Protein AF-A0A523W2K6-F1 (afdb_monomer)

Radius of gyration: 27.43 Å; Cα contacts (8 Å, |Δi|>4): 76; chains: 1; bounding box: 76×46×32 Å

Secondary structure (DSSP, 8-state):
-EEEE-S-HHHHHHHHHHHHHTT--EEEE-SSSPPP--TT-EEEE---HHHHHHHHHHHHTTT--------SS-SSSSSSTTSS--

Structure (mmCIF, N/CA/C/O backbone):
data_AF-A0A523W2K6-F1
#
_entry.id   AF-A0A523W2K6-F1
#
loop_
_atom_site.group_PDB
_atom_site.id
_atom_site.type_symbol
_atom_site.label_atom_id
_atom_site.label_alt_id
_atom_site.label_comp_id
_atom_site.label_asym_id
_atom_site.label_entity_id
_atom_site.label_seq_id
_atom_site.pdbx_PDB_ins_code
_atom_site.Cartn_x
_atom_site.Cartn_y
_atom_site.Cartn_z
_atom_site.occupancy
_atom_site.B_iso_or_equiv
_atom_site.auth_seq_id
_atom_site.auth_comp_id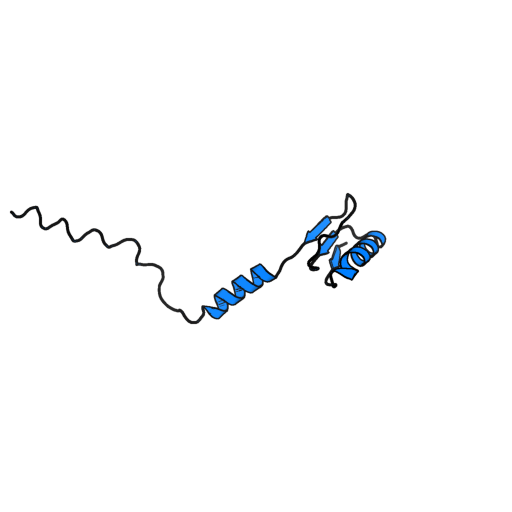
_atom_site.auth_asym_id
_atom_site.auth_atom_id
_atom_site.pdbx_PDB_model_num
ATOM 1 N N . LYS A 1 1 ? 1.112 -5.529 13.804 1.00 88.75 1 LYS A N 1
ATOM 2 C CA . LYS A 1 1 ? 0.949 -6.407 12.617 1.00 88.75 1 LYS A CA 1
ATOM 3 C C . LYS A 1 1 ? 1.059 -5.549 11.367 1.00 88.75 1 LYS A C 1
ATOM 5 O O . LYS A 1 1 ? 0.583 -4.415 11.414 1.00 88.75 1 LYS A O 1
ATOM 10 N N . MET A 1 2 ? 1.699 -6.059 10.317 1.00 94.69 2 MET A N 1
ATOM 11 C CA . MET A 1 2 ? 1.926 -5.329 9.069 1.00 94.69 2 MET A CA 1
ATOM 12 C C . MET A 1 2 ? 1.574 -6.183 7.852 1.00 94.69 2 MET A C 1
ATOM 14 O O . MET A 1 2 ? 1.643 -7.407 7.934 1.00 94.69 2 MET A O 1
ATOM 18 N N . GLY A 1 3 ? 1.185 -5.527 6.762 1.00 97.50 3 GLY A N 1
ATOM 19 C CA . GLY A 1 3 ? 0.828 -6.145 5.487 1.00 97.50 3 GLY A CA 1
ATOM 20 C C . GLY A 1 3 ? 1.537 -5.455 4.331 1.00 97.50 3 GLY A C 1
ATOM 21 O O . GLY A 1 3 ? 2.046 -4.342 4.481 1.00 97.50 3 GLY A O 1
ATOM 22 N N . VAL A 1 4 ? 1.587 -6.131 3.188 1.00 98.12 4 VAL A N 1
ATOM 23 C CA . VAL A 1 4 ? 2.275 -5.646 1.990 1.00 98.12 4 VAL A CA 1
ATOM 24 C C . VAL A 1 4 ? 1.305 -5.677 0.817 1.00 98.12 4 VAL A C 1
ATOM 26 O O . VAL A 1 4 ? 0.626 -6.679 0.606 1.00 98.12 4 VAL A O 1
ATOM 29 N N . ILE A 1 5 ? 1.242 -4.580 0.066 1.00 98.38 5 ILE A N 1
ATOM 30 C CA . ILE A 1 5 ? 0.431 -4.445 -1.144 1.00 98.38 5 ILE A CA 1
ATOM 31 C C . ILE A 1 5 ? 1.365 -4.450 -2.351 1.00 98.38 5 ILE A C 1
ATOM 33 O O . ILE A 1 5 ? 2.204 -3.562 -2.496 1.00 98.38 5 ILE A O 1
ATOM 37 N N . THR A 1 6 ? 1.193 -5.448 -3.214 1.00 97.38 6 THR A N 1
ATOM 38 C CA . THR A 1 6 ? 1.930 -5.654 -4.476 1.00 97.38 6 THR A CA 1
ATOM 39 C C . THR A 1 6 ? 0.974 -5.825 -5.663 1.00 97.38 6 THR A C 1
ATOM 41 O O . THR A 1 6 ? 1.278 -6.500 -6.643 1.00 97.38 6 THR A O 1
ATOM 44 N N . THR A 1 7 ? -0.223 -5.248 -5.564 1.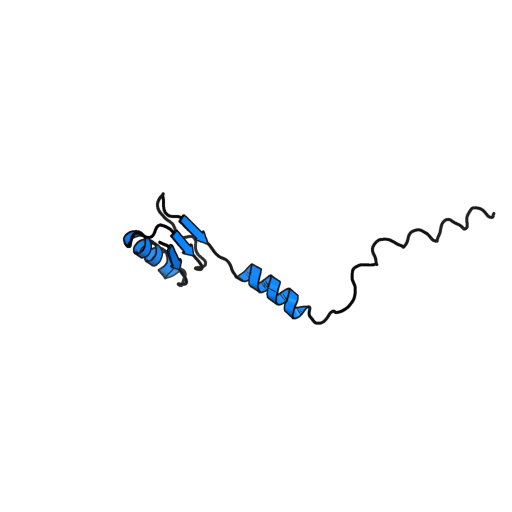00 98.00 7 THR A N 1
ATOM 45 C CA . THR A 1 7 ? -1.285 -5.380 -6.567 1.00 98.00 7 THR A CA 1
ATOM 46 C C . THR A 1 7 ? -1.205 -4.300 -7.649 1.00 98.00 7 THR A C 1
ATOM 48 O O . THR A 1 7 ? -0.560 -3.267 -7.447 1.00 98.00 7 THR A O 1
ATOM 51 N N . PRO A 1 8 ? -1.926 -4.466 -8.775 1.00 98.12 8 PRO A N 1
ATOM 52 C CA . PRO A 1 8 ? -2.172 -3.372 -9.707 1.00 98.12 8 PRO A CA 1
ATOM 53 C C . PRO A 1 8 ? -2.873 -2.183 -9.037 1.00 98.12 8 PRO A C 1
ATOM 55 O O . PRO A 1 8 ? -3.550 -2.331 -8.014 1.00 98.12 8 PRO A O 1
ATOM 58 N N . VAL A 1 9 ? -2.767 -1.015 -9.676 1.00 97.88 9 VAL A N 1
ATOM 59 C CA . VAL A 1 9 ? -3.362 0.254 -9.215 1.00 97.88 9 VAL A CA 1
ATOM 60 C C . VAL A 1 9 ? -4.853 0.115 -8.910 1.00 97.88 9 VAL A C 1
ATOM 62 O O . VAL A 1 9 ? -5.307 0.591 -7.874 1.00 97.88 9 VAL A O 1
ATOM 65 N N . SER A 1 10 ? -5.598 -0.575 -9.777 1.00 98.44 10 SER A N 1
ATOM 66 C CA . SER A 1 10 ? -7.055 -0.713 -9.677 1.00 98.44 10 SER A CA 1
ATOM 67 C C . SER A 1 1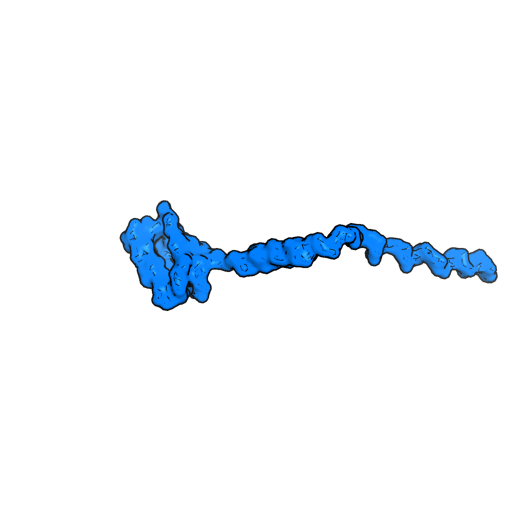0 ? -7.532 -1.435 -8.415 1.00 98.44 10 SER A C 1
ATOM 69 O O . SER A 1 10 ? -8.661 -1.214 -7.997 1.00 98.44 10 SER A O 1
ATOM 71 N N . ALA A 1 11 ? -6.693 -2.278 -7.808 1.00 98.50 11 ALA A N 1
ATOM 72 C CA . ALA A 1 11 ? -7.049 -3.075 -6.633 1.00 98.50 11 ALA A CA 1
ATOM 73 C C . ALA A 1 11 ? -6.421 -2.555 -5.329 1.00 98.50 11 ALA A C 1
ATOM 75 O O . ALA A 1 11 ? -6.798 -2.989 -4.244 1.00 98.50 11 ALA A O 1
ATOM 76 N N . ALA A 1 12 ? -5.452 -1.639 -5.408 1.00 98.50 12 ALA A N 1
ATOM 77 C CA . ALA A 1 12 ? -4.600 -1.293 -4.271 1.00 98.50 12 ALA A CA 1
ATOM 78 C C . ALA A 1 12 ? -5.374 -0.703 -3.078 1.00 98.50 12 ALA A C 1
ATOM 80 O O . ALA A 1 12 ? -5.093 -1.062 -1.935 1.00 98.50 12 ALA A O 1
ATOM 81 N 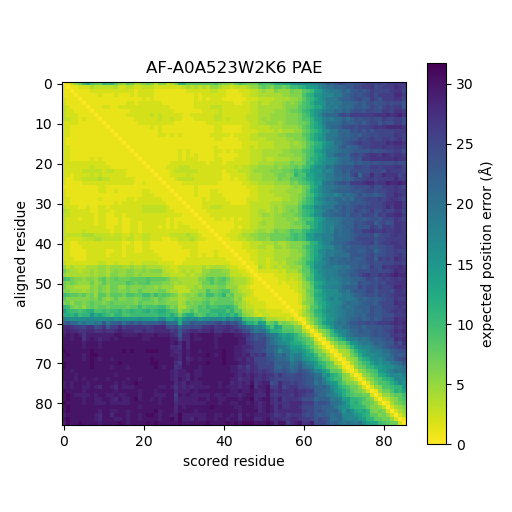N . GLN A 1 13 ? -6.361 0.162 -3.333 1.00 98.62 13 GLN A N 1
ATOM 82 C CA . GLN A 1 13 ? -7.173 0.759 -2.268 1.00 98.62 13 GLN A CA 1
ATOM 83 C C . GLN A 1 13 ? -8.070 -0.284 -1.591 1.00 98.62 13 GLN A C 1
ATOM 85 O O . GLN A 1 13 ? -8.051 -0.395 -0.372 1.00 98.62 13 GLN A O 1
ATOM 90 N N . GLU A 1 14 ? -8.773 -1.108 -2.373 1.00 98.62 14 GLU A N 1
ATOM 91 C CA . GLU A 1 14 ? -9.661 -2.149 -1.839 1.00 98.62 14 GLU A CA 1
ATOM 92 C C . GLU A 1 14 ? -8.900 -3.137 -0.938 1.00 98.62 14 GLU A C 1
ATOM 94 O O . GLU A 1 14 ? -9.384 -3.539 0.121 1.00 98.62 14 GLU A O 1
ATOM 99 N N . ILE A 1 15 ? -7.679 -3.516 -1.328 1.00 98.50 15 ILE A N 1
ATOM 100 C CA . ILE A 1 15 ? -6.836 -4.377 -0.494 1.00 98.50 15 ILE A CA 1
ATOM 101 C C . ILE A 1 15 ? -6.395 -3.655 0.779 1.00 98.50 15 ILE A C 1
ATOM 103 O O . ILE A 1 15 ? -6.410 -4.270 1.844 1.00 98.50 15 ILE A O 1
ATOM 107 N N . ALA A 1 16 ? -6.027 -2.374 0.708 1.00 98.50 16 ALA A N 1
ATOM 108 C CA . ALA A 1 16 ? -5.681 -1.611 1.904 1.00 98.50 16 ALA A CA 1
ATOM 109 C C . ALA A 1 16 ? -6.838 -1.578 2.907 1.00 98.50 16 ALA A C 1
ATOM 111 O O . ALA A 1 16 ? -6.615 -1.850 4.088 1.00 98.50 16 ALA A O 1
ATOM 112 N N . ASP A 1 17 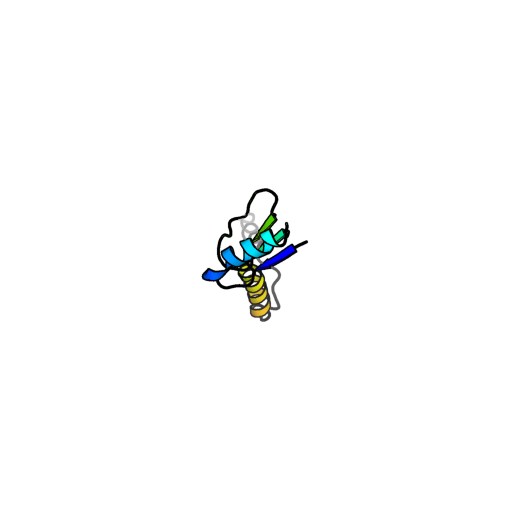? -8.057 -1.337 2.429 1.00 98.44 17 ASP A N 1
ATOM 113 C CA . ASP A 1 17 ? -9.263 -1.296 3.255 1.00 98.44 17 ASP A CA 1
ATOM 114 C C . ASP A 1 17 ? -9.487 -2.649 3.952 1.00 98.44 17 ASP A C 1
ATOM 116 O O . ASP A 1 17 ? -9.596 -2.706 5.178 1.00 98.44 17 ASP A O 1
ATOM 120 N N . LYS A 1 18 ? -9.394 -3.760 3.209 1.00 98.44 18 LYS A N 1
ATOM 121 C CA . LYS A 1 18 ? -9.490 -5.126 3.763 1.00 98.44 18 LYS A CA 1
ATOM 122 C C . LYS A 1 18 ? -8.410 -5.433 4.804 1.00 98.44 18 LYS A C 1
ATOM 124 O O . LYS A 1 18 ? -8.681 -6.081 5.817 1.00 98.44 18 LYS A O 1
ATOM 129 N N . LEU A 1 19 ? -7.170 -4.984 4.587 1.00 98.06 19 LEU A N 1
ATOM 130 C CA . LEU A 1 19 ? -6.092 -5.156 5.568 1.00 98.06 19 LEU A CA 1
ATOM 131 C C . LEU A 1 19 ? -6.383 -4.367 6.857 1.00 98.06 19 LEU A C 1
ATOM 133 O O . LEU A 1 19 ? -6.126 -4.869 7.956 1.00 98.06 19 LEU A O 1
ATOM 137 N N . ILE A 1 20 ? -6.930 -3.155 6.734 1.00 97.75 20 ILE A N 1
ATOM 138 C CA . ILE A 1 20 ? -7.308 -2.298 7.866 1.00 97.75 20 ILE A CA 1
ATOM 139 C C . ILE A 1 20 ? -8.471 -2.915 8.649 1.00 97.75 20 ILE A C 1
ATOM 141 O O . ILE A 1 20 ? -8.395 -2.978 9.878 1.00 97.75 20 ILE A O 1
ATOM 145 N N . GLU A 1 21 ? -9.496 -3.429 7.963 1.00 97.94 21 GLU A N 1
ATOM 146 C CA . GLU A 1 21 ? -10.608 -4.179 8.569 1.00 97.94 21 GLU A CA 1
ATOM 147 C C . GLU A 1 21 ? -10.111 -5.419 9.324 1.00 97.94 21 GLU A C 1
ATOM 149 O O . GLU A 1 21 ? -10.561 -5.703 10.434 1.00 97.94 21 GLU A O 1
ATOM 154 N N . GLY A 1 22 ? -9.090 -6.098 8.790 1.00 96.69 22 GLY A N 1
ATOM 155 C CA . GLY A 1 22 ? -8.377 -7.188 9.465 1.00 96.69 22 GLY A CA 1
ATOM 156 C C . GLY A 1 22 ? -7.538 -6.759 10.682 1.00 96.69 22 GLY A C 1
ATOM 157 O O . GLY A 1 22 ? -6.870 -7.590 11.307 1.00 96.69 22 GLY A O 1
ATOM 158 N N . GLY A 1 23 ? -7.537 -5.471 11.032 1.00 96.88 23 GLY A N 1
ATOM 159 C CA . GLY A 1 23 ? -6.862 -4.918 12.203 1.00 96.88 23 GLY A CA 1
ATOM 160 C C . GLY A 1 23 ? -5.377 -4.615 11.999 1.00 96.88 23 GLY A C 1
ATOM 161 O O . GLY A 1 23 ? -4.650 -4.424 12.983 1.00 96.88 23 GLY A O 1
ATOM 162 N N . LEU A 1 24 ? -4.882 -4.573 10.756 1.00 97.62 24 LEU A N 1
ATOM 163 C CA . LEU A 1 24 ? -3.508 -4.144 10.504 1.00 97.62 24 LEU A CA 1
ATOM 164 C C . LEU A 1 24 ? -3.362 -2.639 10.738 1.00 97.62 24 LEU A C 1
ATOM 166 O O . LEU A 1 24 ? -4.221 -1.828 10.407 1.00 97.62 24 LEU A O 1
ATOM 170 N N . LYS A 1 25 ? -2.217 -2.268 11.312 1.00 97.31 25 LYS A N 1
ATOM 171 C CA . LYS A 1 25 ? -1.855 -0.874 11.611 1.00 97.31 25 LYS A CA 1
ATOM 172 C C . LYS A 1 25 ? -0.636 -0.400 10.822 1.00 97.31 25 LYS A C 1
ATOM 174 O O . LYS A 1 25 ? -0.244 0.753 10.951 1.00 97.31 25 LYS A O 1
ATOM 179 N N . GLY A 1 26 ? -0.031 -1.281 10.027 1.00 98.00 26 GLY A N 1
ATOM 180 C CA . GLY A 1 26 ? 1.124 -0.985 9.186 1.00 98.00 26 GLY A CA 1
ATOM 181 C C . GLY A 1 26 ? 0.950 -1.587 7.798 1.00 98.00 26 GLY A C 1
ATOM 182 O O . GLY A 1 26 ? 0.612 -2.765 7.685 1.00 98.00 26 GLY A O 1
ATOM 183 N N . ILE A 1 27 ? 1.187 -0.797 6.757 1.00 98.44 27 ILE A N 1
ATOM 184 C CA . ILE A 1 27 ? 1.088 -1.222 5.361 1.00 98.44 27 ILE A CA 1
ATOM 185 C C . ILE A 1 27 ? 2.331 -0.742 4.608 1.00 98.44 27 ILE A C 1
ATOM 187 O O . ILE A 1 27 ? 2.641 0.451 4.615 1.00 98.44 27 ILE A O 1
ATOM 191 N N . LEU A 1 28 ? 3.028 -1.669 3.948 1.00 98.00 28 LEU A N 1
ATOM 192 C CA . LEU A 1 28 ? 4.006 -1.354 2.908 1.00 98.00 28 LEU A CA 1
ATOM 193 C C . LEU A 1 28 ? 3.313 -1.411 1.546 1.00 98.00 28 LEU A C 1
ATOM 195 O O . LEU A 1 28 ? 2.733 -2.431 1.184 1.00 98.00 28 LEU A O 1
ATOM 199 N N . ASN A 1 29 ? 3.382 -0.325 0.792 1.00 97.75 29 ASN A N 1
ATOM 200 C CA . ASN A 1 29 ? 2.739 -0.188 -0.503 1.00 97.75 29 ASN A CA 1
ATOM 201 C C . ASN A 1 29 ? 3.786 -0.124 -1.618 1.00 97.75 29 ASN A C 1
ATOM 203 O O . ASN A 1 29 ? 4.539 0.844 -1.704 1.00 97.75 29 ASN A O 1
ATOM 207 N N . PHE A 1 30 ? 3.800 -1.148 -2.468 1.00 96.94 30 PHE A N 1
ATOM 208 C CA . PHE A 1 30 ? 4.581 -1.190 -3.706 1.00 96.94 30 PHE A CA 1
ATOM 209 C C . PHE A 1 30 ? 3.723 -0.889 -4.941 1.00 96.94 30 PHE A C 1
ATOM 211 O O . PHE A 1 30 ? 4.255 -0.795 -6.044 1.00 96.94 30 PHE A O 1
ATOM 218 N N . ALA A 1 31 ? 2.401 -0.748 -4.789 1.00 96.88 31 ALA A N 1
ATOM 219 C CA . ALA A 1 31 ? 1.554 -0.341 -5.899 1.00 96.88 31 ALA A CA 1
ATOM 220 C C . ALA A 1 31 ? 1.857 1.127 -6.266 1.00 96.88 31 ALA A C 1
ATOM 222 O O . ALA A 1 31 ? 2.010 1.962 -5.366 1.00 96.88 31 ALA A O 1
ATOM 223 N N . PRO A 1 32 ? 1.902 1.483 -7.565 1.00 95.12 32 PRO A N 1
ATOM 224 C CA . PRO A 1 32 ? 2.266 2.824 -8.023 1.00 95.12 32 PRO A CA 1
ATOM 225 C C . PRO A 1 32 ? 1.073 3.786 -7.923 1.00 95.12 32 PRO A C 1
ATOM 227 O O . PRO A 1 32 ? 0.676 4.440 -8.884 1.00 95.12 32 PRO A O 1
ATOM 230 N N . VAL A 1 33 ? 0.454 3.841 -6.746 1.00 95.94 33 VAL A N 1
ATOM 231 C CA . VAL A 1 33 ? -0.696 4.688 -6.449 1.00 95.94 33 VAL A CA 1
ATOM 232 C C . VAL A 1 33 ? -0.664 5.125 -4.993 1.00 95.94 33 VAL A C 1
ATOM 234 O O . VAL A 1 33 ? -0.188 4.414 -4.105 1.00 95.94 33 VAL A O 1
ATOM 237 N N . ARG A 1 34 ? -1.169 6.331 -4.737 1.00 95.19 34 ARG A N 1
ATOM 238 C CA . ARG A 1 34 ? -1.389 6.817 -3.379 1.00 95.19 34 ARG A CA 1
ATOM 239 C C . ARG A 1 34 ? -2.608 6.108 -2.791 1.00 95.19 34 ARG A C 1
ATOM 241 O O . ARG A 1 34 ? -3.695 6.209 -3.345 1.00 95.19 34 ARG A O 1
ATOM 248 N N . ILE A 1 35 ? -2.413 5.451 -1.655 1.00 97.81 35 ILE A N 1
ATOM 249 C CA . ILE A 1 35 ? -3.477 4.813 -0.879 1.00 97.81 35 ILE A CA 1
ATOM 250 C C . ILE A 1 35 ? -3.888 5.758 0.250 1.00 97.81 35 ILE A C 1
ATOM 252 O O . ILE A 1 35 ? -3.035 6.375 0.895 1.00 97.81 35 ILE A O 1
ATOM 256 N N . LEU A 1 36 ? -5.191 5.881 0.477 1.00 98.00 36 LEU A N 1
ATOM 257 C CA . LEU A 1 36 ? -5.749 6.610 1.610 1.00 98.00 36 LEU A CA 1
ATOM 258 C C . LEU A 1 36 ? -5.921 5.652 2.786 1.00 98.00 36 LEU A C 1
ATOM 260 O O . LEU A 1 36 ? -6.409 4.538 2.618 1.00 98.00 36 LEU A O 1
ATOM 264 N N . VAL A 1 37 ? -5.509 6.087 3.975 1.00 97.81 37 VAL A N 1
ATOM 265 C CA . VAL A 1 37 ? -5.641 5.313 5.213 1.00 97.81 37 VAL A CA 1
ATOM 266 C C . VAL A 1 37 ? -6.148 6.221 6.336 1.00 97.81 37 VAL A C 1
ATOM 268 O O . VAL A 1 37 ? -5.831 7.414 6.332 1.00 97.81 37 VAL A O 1
ATOM 271 N N . PRO A 1 38 ? -6.926 5.694 7.296 1.00 97.25 38 PRO A N 1
ATOM 272 C CA . PRO A 1 38 ? -7.391 6.470 8.437 1.00 97.25 38 PRO A CA 1
ATOM 273 C C . PRO A 1 38 ? -6.248 6.779 9.412 1.00 97.25 38 PRO A C 1
ATOM 275 O O . PRO A 1 38 ? -5.164 6.186 9.367 1.00 97.25 38 PRO A O 1
ATOM 278 N N . GLU A 1 39 ? -6.514 7.694 10.344 1.00 95.88 39 GLU A N 1
ATOM 279 C CA . GLU A 1 39 ? -5.576 8.019 11.414 1.00 95.88 39 GLU A CA 1
ATOM 280 C C . GLU A 1 39 ? -5.210 6.769 12.239 1.00 95.88 39 GLU A C 1
ATOM 282 O O . GLU A 1 39 ? -6.021 5.873 12.480 1.00 95.88 39 GLU A O 1
ATOM 287 N N . GLY A 1 40 ? -3.943 6.674 12.643 1.00 95.12 40 GLY A N 1
ATOM 288 C CA . GLY A 1 40 ? -3.426 5.526 13.392 1.00 95.12 40 GLY A CA 1
ATOM 289 C C . GLY A 1 40 ? -3.013 4.317 12.541 1.00 95.12 40 GLY A C 1
ATOM 290 O O . GLY A 1 40 ? -2.467 3.362 13.095 1.00 95.12 40 GLY A O 1
ATOM 291 N N . VAL A 1 41 ? -3.195 4.351 11.216 1.00 97.88 41 VAL A N 1
ATOM 292 C CA . VAL A 1 41 ? -2.582 3.390 10.283 1.00 97.88 41 VAL A CA 1
ATOM 293 C C . VAL A 1 41 ? -1.326 4.011 9.670 1.00 97.88 41 VAL A C 1
ATOM 295 O O . VAL A 1 41 ? -1.342 5.122 9.146 1.00 97.88 41 VAL A O 1
ATOM 298 N N . LYS A 1 42 ? -0.201 3.299 9.745 1.00 98.06 42 LYS A N 1
ATOM 299 C CA . LYS A 1 42 ? 1.066 3.709 9.133 1.00 98.06 42 LYS A CA 1
ATOM 300 C C . LYS A 1 42 ? 1.170 3.120 7.730 1.00 98.06 42 LYS A C 1
ATOM 302 O O . LYS A 1 42 ? 1.210 1.903 7.578 1.00 98.06 42 LYS A O 1
ATOM 307 N N . LEU A 1 43 ? 1.259 3.982 6.724 1.00 98.00 43 LEU A N 1
ATOM 308 C CA . LEU A 1 43 ? 1.475 3.607 5.328 1.00 98.00 43 LEU A CA 1
ATOM 309 C C . LEU A 1 43 ? 2.886 4.023 4.895 1.00 98.00 43 LEU A C 1
ATOM 311 O O . LEU A 1 43 ? 3.289 5.167 5.112 1.00 98.00 43 LEU A O 1
ATOM 315 N N . ARG A 1 44 ? 3.631 3.112 4.263 1.00 97.19 44 ARG A N 1
ATOM 316 C CA . ARG A 1 44 ? 4.930 3.400 3.643 1.00 97.19 44 ARG A CA 1
ATOM 317 C C . ARG A 1 44 ? 4.904 2.999 2.179 1.00 97.19 44 ARG A C 1
ATOM 319 O O . ARG A 1 44 ? 4.796 1.817 1.877 1.00 97.19 44 ARG A O 1
ATOM 326 N N . ASN A 1 45 ? 5.075 3.969 1.291 1.00 95.94 45 ASN A N 1
ATOM 327 C CA . ASN A 1 45 ? 5.274 3.689 -0.126 1.00 95.94 45 ASN A CA 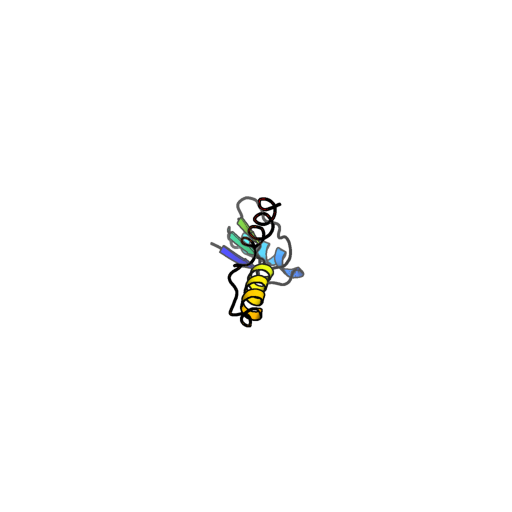1
ATOM 328 C C . ASN A 1 45 ? 6.736 3.304 -0.379 1.00 95.94 45 ASN A C 1
ATOM 330 O O . ASN A 1 45 ? 7.644 3.896 0.216 1.00 95.94 45 ASN A O 1
ATOM 334 N N . VAL A 1 46 ? 6.946 2.320 -1.247 1.00 94.31 46 VAL A N 1
ATOM 335 C CA . VAL A 1 46 ? 8.268 1.849 -1.657 1.00 94.31 46 VAL A CA 1
ATOM 336 C C . VAL A 1 46 ? 8.380 1.943 -3.170 1.00 94.31 46 VAL A C 1
ATOM 338 O O . VAL A 1 46 ? 7.540 1.412 -3.889 1.00 94.31 46 VAL A O 1
ATOM 341 N N . ASP A 1 47 ? 9.440 2.600 -3.631 1.00 89.88 47 ASP A N 1
ATOM 342 C CA . ASP A 1 47 ? 9.857 2.601 -5.029 1.00 89.88 47 ASP A CA 1
ATOM 343 C C . ASP A 1 47 ? 11.230 1.931 -5.118 1.00 89.88 47 ASP A C 1
ATOM 345 O O . ASP A 1 47 ? 12.223 2.454 -4.615 1.00 89.88 47 ASP A O 1
ATOM 349 N N . LEU A 1 48 ? 11.268 0.741 -5.716 1.00 88.06 48 LEU A N 1
ATOM 350 C CA . LEU A 1 48 ? 12.506 -0.015 -5.907 1.00 88.06 48 LEU A CA 1
ATOM 351 C C . LEU A 1 48 ? 13.274 0.424 -7.156 1.00 88.06 48 LEU A C 1
ATOM 353 O O . LEU A 1 48 ? 14.431 0.048 -7.317 1.00 88.06 48 LEU A O 1
ATOM 357 N N . SER A 1 49 ? 12.656 1.200 -8.047 1.00 87.94 49 SER A N 1
ATOM 358 C CA . SER A 1 49 ? 13.220 1.531 -9.359 1.00 87.94 49 SER A CA 1
ATOM 359 C C . SER A 1 49 ? 14.507 2.341 -9.230 1.00 87.94 49 SER A C 1
ATOM 361 O O . SER A 1 49 ? 15.446 2.129 -9.991 1.00 87.94 49 SER A O 1
ATOM 363 N N . ILE A 1 50 ? 14.575 3.230 -8.236 1.00 86.19 50 ILE A N 1
ATOM 364 C CA . ILE A 1 50 ? 15.758 4.052 -7.950 1.00 86.19 50 ILE A CA 1
ATOM 365 C C . ILE A 1 50 ? 16.921 3.175 -7.475 1.00 86.19 50 ILE A C 1
ATOM 367 O O . ILE A 1 50 ? 18.025 3.268 -8.009 1.00 86.19 50 ILE A O 1
ATOM 371 N N . GLU A 1 51 ? 16.663 2.294 -6.509 1.00 86.12 51 GLU A N 1
ATOM 372 C CA . GLU A 1 51 ? 17.675 1.395 -5.940 1.00 86.12 51 GLU A CA 1
ATOM 373 C C . GLU A 1 51 ? 18.194 0.405 -6.991 1.00 86.12 51 GLU A C 1
ATOM 375 O O . GLU A 1 51 ? 19.400 0.194 -7.134 1.00 86.12 51 GLU A O 1
ATOM 380 N N . LEU A 1 52 ? 17.286 -0.157 -7.795 1.00 92.06 52 LEU A N 1
ATOM 381 C CA . LEU A 1 52 ? 17.642 -1.041 -8.903 1.00 92.06 52 LEU A CA 1
ATOM 382 C C . LEU A 1 52 ? 18.388 -0.296 -10.013 1.00 92.06 52 LEU A C 1
ATOM 384 O O . LEU A 1 52 ? 19.329 -0.845 -10.578 1.00 92.06 52 LEU A O 1
ATOM 388 N N . GLY A 1 53 ? 18.014 0.950 -10.307 1.00 90.44 53 GLY A N 1
ATOM 389 C CA . GLY A 1 53 ? 18.720 1.799 -11.263 1.00 90.44 53 GLY A CA 1
ATOM 390 C C . GLY A 1 53 ? 20.156 2.086 -10.825 1.00 90.44 53 GLY A C 1
ATOM 391 O O . GLY A 1 53 ? 21.081 1.942 -11.624 1.00 90.44 53 GLY A O 1
ATOM 392 N N . ALA A 1 54 ? 20.361 2.406 -9.544 1.00 88.94 54 ALA A N 1
ATOM 393 C CA . ALA A 1 54 ? 21.691 2.589 -8.971 1.00 88.94 54 ALA A CA 1
ATOM 394 C C . ALA A 1 54 ? 22.526 1.304 -9.081 1.00 88.94 54 ALA A C 1
ATOM 396 O O . ALA A 1 54 ? 23.648 1.340 -9.587 1.00 88.94 54 ALA A O 1
ATOM 397 N N . LEU A 1 55 ? 21.963 0.156 -8.690 1.00 90.81 55 LEU A N 1
ATOM 398 C CA . LEU A 1 55 ? 22.630 -1.141 -8.824 1.00 90.81 55 LEU A CA 1
ATOM 399 C C . LEU A 1 55 ? 22.977 -1.458 -10.287 1.00 90.81 55 LEU A C 1
ATOM 401 O O . LEU A 1 55 ? 24.09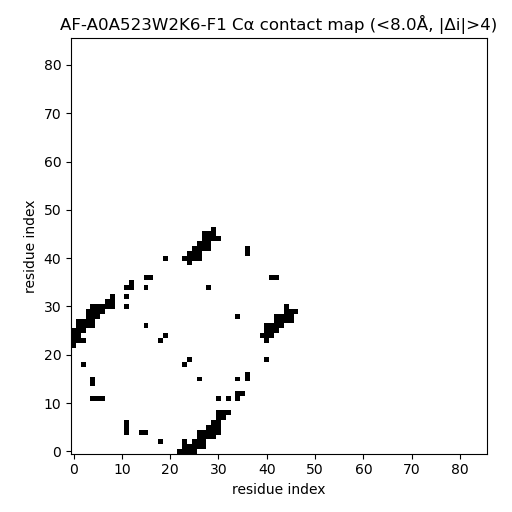8 -1.868 -10.578 1.00 90.81 55 LEU A O 1
ATOM 405 N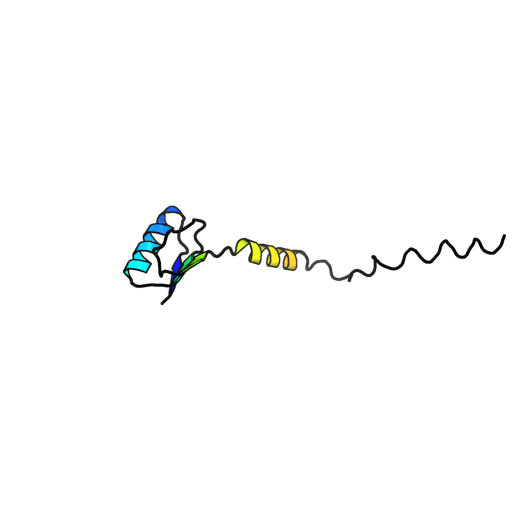 N . SER A 1 56 ? 22.046 -1.227 -11.215 1.00 91.50 56 SER A N 1
ATOM 406 C CA . SER A 1 56 ? 22.263 -1.440 -12.647 1.00 91.50 56 SER A CA 1
ATOM 407 C C . SER A 1 56 ? 23.365 -0.543 -13.206 1.00 91.50 56 SER A C 1
ATOM 409 O O . SER A 1 56 ? 24.115 -1.000 -14.063 1.00 91.50 56 SER A O 1
ATOM 411 N N . TYR A 1 57 ? 23.488 0.704 -12.741 1.00 88.00 57 TYR A N 1
ATOM 412 C CA . TYR A 1 57 ? 24.600 1.578 -13.114 1.00 88.00 57 TYR A CA 1
ATOM 413 C C . TYR A 1 57 ? 25.928 0.999 -12.627 1.00 88.00 57 TYR A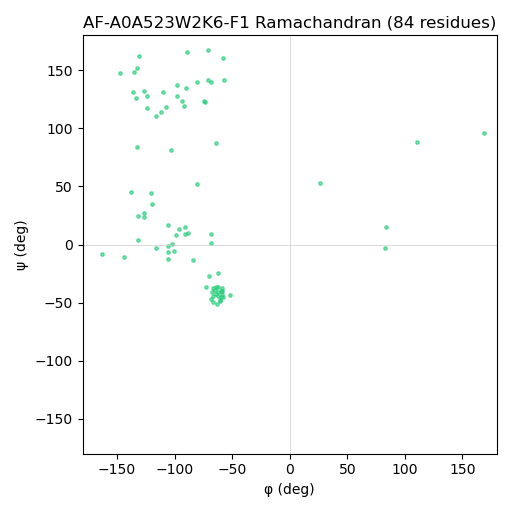 C 1
ATOM 415 O O . TYR A 1 57 ? 26.836 0.823 -13.430 1.00 88.00 57 TYR A O 1
ATOM 423 N N . PHE A 1 58 ? 26.036 0.626 -11.347 1.00 87.06 58 PHE A N 1
ATOM 424 C CA . PHE A 1 58 ? 27.270 0.043 -10.810 1.00 87.06 58 PHE A CA 1
ATOM 425 C C . PHE A 1 58 ? 27.682 -1.240 -11.536 1.00 87.06 58 PHE A C 1
ATOM 427 O O . PHE A 1 58 ? 28.858 -1.399 -11.849 1.00 87.06 58 PHE A O 1
ATOM 434 N N . LEU A 1 59 ? 26.724 -2.122 -11.840 1.00 88.69 59 LEU A N 1
ATOM 435 C CA . LEU A 1 59 ? 26.970 -3.364 -12.576 1.00 88.69 59 LEU A CA 1
ATOM 436 C C . LEU A 1 59 ? 27.263 -3.125 -14.065 1.00 88.69 59 LEU A C 1
ATOM 438 O O . LEU A 1 59 ? 28.104 -3.804 -14.635 1.00 88.69 59 LEU A O 1
ATOM 442 N N . GLY A 1 60 ? 26.614 -2.154 -14.708 1.00 76.44 60 GLY A N 1
ATOM 443 C CA . GLY A 1 60 ? 26.906 -1.780 -16.097 1.00 76.44 60 GLY A CA 1
ATOM 444 C C . GLY A 1 60 ? 28.264 -1.092 -16.255 1.00 76.44 60 GLY A C 1
ATOM 445 O O . GLY A 1 60 ? 28.901 -1.204 -17.300 1.00 76.44 60 GLY A O 1
ATOM 446 N N . ASN A 1 61 ? 28.740 -0.430 -15.197 1.00 63.78 61 ASN A N 1
ATOM 447 C CA . ASN A 1 61 ? 30.038 0.234 -15.152 1.00 63.78 61 ASN A CA 1
ATOM 448 C C . ASN A 1 61 ? 31.178 -0.665 -14.634 1.00 63.78 61 ASN A C 1
ATOM 450 O O . ASN A 1 61 ? 32.297 -0.173 -14.477 1.00 63.78 61 ASN A O 1
ATOM 454 N N . THR A 1 62 ? 30.969 -1.981 -14.446 1.00 58.03 62 THR A N 1
ATOM 455 C CA . THR A 1 62 ? 32.061 -2.936 -14.133 1.00 58.03 62 THR A CA 1
ATOM 456 C C . THR A 1 62 ? 33.045 -3.149 -15.295 1.00 58.03 62 THR A C 1
ATOM 458 O O . THR A 1 62 ? 33.911 -4.015 -15.223 1.00 58.03 62 THR A O 1
ATOM 461 N N . GLY A 1 63 ? 32.942 -2.347 -16.358 1.00 58.78 63 GLY A N 1
ATOM 462 C CA . GLY A 1 63 ? 33.920 -2.216 -17.437 1.00 58.78 63 GLY A CA 1
ATOM 463 C C . GLY A 1 63 ? 34.908 -1.051 -17.293 1.00 58.78 63 GLY A C 1
ATOM 464 O O . GLY A 1 63 ? 35.569 -0.739 -18.276 1.00 58.78 63 GLY A O 1
ATOM 465 N N . VAL A 1 64 ? 35.035 -0.395 -16.130 1.00 55.28 64 VAL A N 1
ATOM 466 C CA . VAL A 1 64 ? 36.117 0.585 -15.901 1.00 55.28 64 VAL A CA 1
ATOM 467 C C . VAL A 1 64 ? 36.794 0.344 -14.552 1.00 55.28 64 VAL A C 1
ATOM 469 O O . VAL A 1 64 ? 36.499 0.980 -13.542 1.00 55.28 64 VAL A O 1
ATOM 472 N N . SER A 1 65 ? 37.748 -0.585 -14.554 1.00 57.09 65 SER A N 1
ATOM 473 C CA . SER A 1 65 ? 38.886 -0.518 -13.640 1.00 57.09 65 SER A CA 1
ATOM 474 C C . SER A 1 65 ? 39.816 0.586 -14.134 1.00 57.09 65 SER A C 1
ATOM 476 O O . SER A 1 65 ? 40.305 0.509 -15.257 1.00 57.09 65 SER A O 1
ATOM 478 N N . GLY A 1 66 ? 40.087 1.573 -13.282 1.00 52.28 66 GLY A N 1
ATOM 479 C CA . GLY A 1 66 ? 41.148 2.558 -13.497 1.00 52.28 66 GLY A CA 1
ATOM 480 C C . GLY A 1 66 ? 40.637 3.962 -13.791 1.00 52.28 66 GLY A C 1
ATOM 481 O O . GLY A 1 66 ? 40.449 4.327 -14.940 1.00 52.28 66 GLY A O 1
ATOM 482 N N . GLU A 1 67 ? 40.411 4.740 -12.734 1.00 44.16 67 GLU A N 1
ATOM 483 C CA . GLU A 1 67 ? 41.112 6.007 -12.475 1.00 44.16 67 GLU A CA 1
ATOM 484 C C . GLU A 1 67 ? 40.389 6.726 -11.335 1.00 44.16 67 GLU A C 1
ATOM 486 O O . GLU A 1 67 ? 39.399 7.443 -11.497 1.00 44.16 67 GLU A O 1
ATOM 491 N N . ALA A 1 68 ? 40.914 6.520 -10.130 1.00 49.78 68 ALA A N 1
ATOM 492 C CA . ALA A 1 68 ? 40.666 7.406 -9.014 1.00 49.78 68 ALA A CA 1
ATOM 493 C C . ALA A 1 68 ? 41.265 8.778 -9.356 1.00 49.78 68 ALA A C 1
ATOM 495 O O . ALA A 1 68 ? 42.418 9.034 -9.058 1.00 49.78 68 ALA A O 1
ATOM 496 N N . LYS A 1 69 ? 40.486 9.623 -10.037 1.00 48.09 69 LYS A N 1
ATOM 497 C CA . LYS A 1 69 ? 40.441 11.092 -9.944 1.00 48.09 69 LYS A CA 1
ATOM 498 C C . LYS A 1 69 ? 41.734 11.806 -9.478 1.00 48.09 69 LYS A C 1
ATOM 500 O O . LYS A 1 69 ? 41.675 12.659 -8.597 1.00 48.09 69 LYS A O 1
ATOM 505 N N . GLU A 1 70 ? 42.872 11.535 -10.117 1.00 47.25 70 GLU A N 1
ATOM 506 C CA . GLU A 1 70 ? 44.151 12.238 -9.902 1.00 47.25 70 GLU A CA 1
ATOM 507 C C . GLU A 1 70 ? 44.317 13.451 -10.848 1.00 47.25 70 GLU A C 1
ATOM 509 O O . GLU A 1 70 ? 45.400 14.004 -11.003 1.00 47.25 70 GLU A O 1
ATOM 514 N N . VAL A 1 71 ? 43.238 13.914 -11.496 1.00 51.41 71 VAL A N 1
ATOM 515 C CA . VAL A 1 71 ? 43.303 14.940 -12.563 1.00 51.41 71 VAL A CA 1
ATOM 516 C C . VAL A 1 71 ? 42.506 16.210 -12.223 1.00 51.41 71 VAL A C 1
ATOM 518 O O . VAL A 1 71 ? 41.922 16.845 -13.093 1.00 51.41 71 VAL A O 1
ATOM 521 N N . LEU A 1 72 ? 42.469 16.621 -10.950 1.00 52.97 72 LEU A N 1
ATOM 522 C CA . LEU A 1 72 ? 41.868 17.910 -10.547 1.00 52.97 72 LEU A CA 1
ATOM 523 C C . LEU A 1 72 ? 42.745 18.758 -9.606 1.00 52.97 72 LEU A C 1
ATOM 525 O O . LEU A 1 72 ? 42.215 19.608 -8.897 1.00 52.97 72 LEU A O 1
ATOM 529 N N . GLY A 1 73 ? 44.076 18.587 -9.607 1.00 47.72 73 GLY A N 1
ATOM 530 C CA . GLY A 1 73 ? 44.933 19.345 -8.677 1.00 47.72 73 GLY A CA 1
ATOM 531 C C . GLY A 1 73 ? 46.316 19.825 -9.125 1.00 47.72 73 GLY A C 1
ATOM 532 O O . GLY A 1 73 ? 46.889 20.634 -8.404 1.00 47.72 73 GLY A O 1
ATOM 533 N N . THR A 1 74 ? 46.877 19.402 -10.265 1.00 53.16 74 THR A N 1
ATOM 534 C CA . THR A 1 74 ? 48.343 19.552 -10.473 1.00 53.16 74 THR A CA 1
ATOM 535 C C . THR A 1 74 ? 48.788 20.273 -11.749 1.00 53.16 74 THR A C 1
ATOM 537 O O . THR A 1 74 ? 49.923 20.109 -12.183 1.00 53.16 74 THR A O 1
ATOM 540 N N . ARG A 1 75 ? 47.952 21.130 -12.351 1.00 55.72 75 ARG A N 1
ATOM 541 C CA . ARG A 1 75 ? 48.319 21.889 -13.572 1.00 55.72 75 ARG A CA 1
ATOM 542 C C . ARG A 1 75 ? 48.276 23.418 -13.449 1.00 55.72 75 ARG A C 1
ATOM 544 O O . ARG A 1 75 ? 47.825 24.089 -14.366 1.00 55.72 75 ARG A O 1
ATOM 551 N N . GLN A 1 76 ? 48.799 23.984 -12.357 1.00 50.28 76 GLN A N 1
ATOM 552 C CA . GLN A 1 76 ? 49.174 25.417 -12.342 1.00 50.28 76 GLN A CA 1
ATOM 553 C C . GLN A 1 76 ? 50.579 25.734 -11.793 1.00 50.28 76 GLN A C 1
ATOM 555 O O . GLN A 1 76 ? 50.971 26.895 -11.765 1.00 50.28 76 GLN A O 1
ATOM 560 N N . GLN A 1 77 ? 51.402 24.739 -11.446 1.00 55.12 77 GLN A N 1
ATOM 561 C CA . GLN A 1 77 ? 52.832 24.958 -11.186 1.00 55.12 77 GLN A CA 1
ATOM 562 C C . GLN A 1 77 ? 53.653 24.467 -12.382 1.00 55.12 77 GLN A C 1
ATOM 564 O O . GLN A 1 77 ? 54.135 23.341 -12.375 1.00 55.12 77 GLN A O 1
ATOM 569 N N . THR A 1 78 ? 53.771 25.267 -13.447 1.00 52.66 78 THR A N 1
ATOM 570 C CA . THR A 1 78 ? 54.894 25.130 -14.409 1.00 52.66 78 THR A CA 1
ATOM 571 C C . THR A 1 78 ? 55.129 26.334 -15.330 1.00 52.66 78 THR A C 1
ATOM 573 O O . THR A 1 78 ? 56.174 26.367 -15.970 1.00 52.66 78 THR A O 1
ATOM 576 N N . GLU A 1 79 ? 54.270 27.364 -15.370 1.00 54.09 79 GLU A N 1
ATOM 577 C CA . GLU A 1 79 ? 54.471 28.490 -16.311 1.00 54.09 79 GLU A CA 1
ATOM 578 C C . GLU A 1 79 ? 54.968 29.820 -15.707 1.00 54.09 79 GLU A C 1
ATOM 580 O O . GLU A 1 79 ? 55.365 30.698 -16.466 1.00 54.09 79 GLU A O 1
ATOM 585 N N . GLN A 1 80 ? 55.089 29.977 -14.379 1.00 51.78 80 GLN A N 1
ATOM 586 C CA . GLN A 1 80 ? 55.535 31.258 -13.787 1.00 51.78 80 GLN A CA 1
ATOM 587 C C . GLN A 1 80 ? 57.003 31.308 -13.313 1.00 51.78 80 GLN A C 1
ATOM 589 O O . GLN A 1 80 ? 57.456 32.357 -12.874 1.00 51.78 80 GLN A O 1
ATOM 594 N N . THR A 1 81 ? 57.799 30.239 -13.450 1.00 55.03 81 THR A N 1
ATOM 595 C CA . THR A 1 81 ? 59.234 30.245 -13.062 1.00 55.03 81 THR A CA 1
ATOM 596 C C . THR A 1 81 ? 60.181 30.714 -14.180 1.00 55.03 81 THR A C 1
ATOM 598 O O . THR A 1 81 ? 61.396 30.594 -14.052 1.00 55.03 81 THR A O 1
ATOM 601 N N . LYS A 1 82 ? 59.657 31.248 -15.295 1.00 59.53 82 LYS A N 1
ATOM 602 C CA . LYS A 1 82 ? 60.467 31.778 -16.411 1.00 59.53 82 LYS A CA 1
ATOM 603 C C . LYS A 1 82 ? 60.521 33.307 -16.516 1.00 59.53 82 LYS A C 1
ATOM 605 O O . LYS A 1 82 ? 61.233 33.796 -17.381 1.00 59.53 82 LYS A O 1
ATOM 610 N N . LYS A 1 83 ? 59.837 34.061 -15.645 1.00 53.09 83 LYS A N 1
ATOM 611 C CA . LYS A 1 83 ? 59.829 35.540 -15.692 1.00 53.09 83 LYS A CA 1
ATOM 612 C C . LYS A 1 83 ? 60.801 36.225 -14.712 1.00 53.09 83 LYS A C 1
ATOM 614 O O . LYS A 1 83 ? 60.793 37.442 -14.622 1.00 53.09 83 LYS A O 1
ATOM 619 N N . ASP A 1 84 ? 61.663 35.463 -14.036 1.00 53.00 84 ASP A N 1
ATOM 620 C CA . ASP A 1 84 ? 62.701 36.007 -13.137 1.00 53.00 84 ASP A CA 1
ATOM 621 C C . ASP A 1 84 ? 64.119 35.933 -13.747 1.00 53.00 84 ASP A C 1
ATOM 623 O O . ASP A 1 84 ? 65.124 36.020 -13.041 1.00 53.00 84 ASP A O 1
ATOM 627 N N . ARG A 1 85 ? 64.227 35.731 -15.068 1.00 57.12 85 ARG A N 1
ATOM 628 C CA . ARG A 1 85 ? 65.504 35.718 -15.802 1.00 57.12 85 ARG A CA 1
ATOM 629 C C . ARG A 1 85 ? 65.436 36.457 -17.144 1.00 57.12 85 ARG A C 1
ATOM 631 O O . ARG A 1 85 ? 65.953 35.942 -18.128 1.00 57.12 85 ARG A O 1
ATOM 638 N N . GLU A 1 86 ? 64.837 37.646 -17.161 1.00 47.47 86 GLU A N 1
ATOM 639 C CA . GLU A 1 86 ? 65.166 38.730 -18.108 1.00 47.47 86 GLU A CA 1
ATOM 640 C C . GLU A 1 86 ? 65.078 40.083 -17.399 1.00 47.47 86 GLU A C 1
ATOM 642 O O . GLU A 1 86 ? 64.095 40.287 -16.649 1.00 47.47 86 GLU A O 1
#

Mean predicted aligned error: 13.06 Å

Sequence (86 aa):
KMGVITTPVSAAQEIADKLIEGGLKGILNFAPVRILVPEGVKLRNVDLSIELGALSYFLGNTGVSGEAKEVLGTRQQTEQTKKDRE

Nearest PDB structures (foldseek):
  3ikv-assembly1_B  TM=7.693E-01  e=1.711E-05  Thermus thermophilus HB27
  2vt3-assembly1_B  TM=6.914E-01  e=6.233E-06  Bacillus subtilis
  3wg9-assembly1_A  TM=7.864E-01  e=3.586E-05  Thermoanaerobacter ethanolicus JW 200
  1xcb-assembly1_A  TM=8.288E-01  e=9.202E-05  Thermus aquaticus
  2dt5-assembly1_B  TM=7.589E-01  e=5.021E-05  Thermus thermophilus HB8

pLDDT: mean 82.44, std 19.73, range [44.16, 98.62]

Foldseek 3Di:
DEEEDPDEPVCRQVVVVVVVVVVAQEYEYAYPDDHDDDPSRHYHYDDCPVVVVVVCVVVVVPVDDDDDPPPDPPPPPDPPPPPVPD

Organism: Aerophobetes bacterium (NCBI:txid2030807)

InterPro domains:
  IPR003781 CoA-binding [PF02629] (2-33)
  IPR022876 Redox-sensing transcriptional repressor Rex [PTHR35786] (1-61)
  IPR036291 NAD(P)-binding domain superfamily [SSF51735] (2-60)

Solvent-accessible surface area (backbone atoms only — not comparable to full-atom values): 5679 Å² total; per-residue (Å²): 106,72,50,76,43,81,44,60,61,93,48,42,54,64,51,52,51,54,44,44,75,73,66,39,40,31,37,40,32,55,30,94,59,91,71,87,75,62,91,86,47,47,77,42,80,55,76,61,65,63,61,50,48,53,51,50,48,58,63,71,49,72,81,63,87,83,77,86,81,81,83,82,80,81,88,80,85,81,78,77,87,69,74,86,78,120